Protein AF-A0A9D3Y1Y1-F1 (afdb_monomer_lite)

Radius of gyration: 20.97 Å; chains: 1; bounding box: 59×27×54 Å

Structure (mmCIF, N/CA/C/O backbone):
data_AF-A0A9D3Y1Y1-F1
#
_entry.id   AF-A0A9D3Y1Y1-F1
#
loop_
_atom_site.group_PDB
_atom_site.id
_atom_site.type_symbol
_atom_site.label_atom_id
_atom_site.label_alt_id
_atom_site.label_comp_id
_atom_site.label_asym_id
_atom_site.label_entity_id
_atom_site.label_seq_id
_atom_site.pdbx_PDB_ins_code
_atom_site.Cartn_x
_atom_site.Cartn_y
_atom_site.Cartn_z
_atom_site.occupancy
_atom_site.B_iso_or_equiv
_atom_site.auth_seq_id
_atom_site.auth_comp_id
_atom_site.auth_asym_id
_atom_site.auth_atom_id
_atom_site.pdbx_PDB_model_num
ATOM 1 N N . MET A 1 1 ? -17.378 6.555 0.314 1.00 54.47 1 MET A N 1
ATOM 2 C CA . MET A 1 1 ? -16.618 5.316 0.606 1.00 54.47 1 MET A CA 1
ATOM 3 C C . MET A 1 1 ? -16.629 5.089 2.113 1.00 54.47 1 MET A C 1
ATOM 5 O O . MET A 1 1 ? -16.448 6.057 2.842 1.00 54.47 1 MET A O 1
ATOM 9 N N . LYS A 1 2 ? -16.895 3.867 2.593 1.00 82.25 2 LYS A N 1
ATOM 10 C CA . LYS A 1 2 ? -16.831 3.548 4.031 1.00 82.25 2 LYS A CA 1
ATOM 11 C C . LYS A 1 2 ? -15.361 3.345 4.410 1.00 82.25 2 LYS A C 1
ATOM 13 O O . LYS A 1 2 ? -14.715 2.482 3.831 1.00 82.25 2 LYS A O 1
ATOM 18 N N . THR A 1 3 ? -14.835 4.155 5.325 1.00 92.00 3 THR A N 1
ATOM 19 C CA . THR A 1 3 ? -13.438 4.080 5.791 1.00 92.00 3 THR A CA 1
ATOM 20 C C . THR A 1 3 ? -13.389 3.798 7.290 1.00 92.00 3 THR A C 1
ATOM 22 O O . THR A 1 3 ? -14.363 4.047 8.005 1.00 92.00 3 THR A O 1
ATOM 25 N N . ILE A 1 4 ? -12.238 3.329 7.785 1.00 94.19 4 ILE A N 1
ATOM 26 C CA . ILE A 1 4 ? -12.021 3.127 9.227 1.00 94.19 4 ILE A CA 1
ATOM 27 C C . ILE A 1 4 ? -12.209 4.453 9.985 1.00 94.19 4 ILE A C 1
ATOM 29 O O . ILE A 1 4 ? -12.881 4.484 11.013 1.00 94.19 4 ILE A O 1
ATOM 33 N N . GLN A 1 5 ? -11.698 5.566 9.442 1.00 94.88 5 GLN A N 1
ATOM 34 C CA . GLN A 1 5 ? -11.881 6.893 10.038 1.00 94.88 5 GLN A CA 1
ATOM 35 C C . GLN A 1 5 ? -13.359 7.294 10.105 1.00 94.88 5 GLN A C 1
ATOM 37 O O . GLN A 1 5 ? -13.800 7.816 11.124 1.00 94.88 5 GLN A O 1
ATOM 42 N N . HIS A 1 6 ? -14.135 7.035 9.049 1.00 94.25 6 HIS A N 1
ATOM 43 C CA . HIS A 1 6 ? -15.564 7.344 9.032 1.00 94.25 6 HIS A CA 1
ATOM 44 C C . HIS A 1 6 ? -16.331 6.551 10.102 1.00 94.25 6 HIS A C 1
ATOM 46 O O . HIS A 1 6 ? -17.156 7.127 10.808 1.00 94.25 6 HIS A O 1
ATOM 52 N N . ALA A 1 7 ? -16.010 5.263 10.279 1.00 94.62 7 ALA A N 1
ATOM 53 C CA . ALA A 1 7 ? -16.597 4.438 11.334 1.00 94.62 7 ALA A CA 1
ATOM 54 C C . ALA A 1 7 ? -16.265 4.972 12.740 1.00 94.62 7 ALA A C 1
ATOM 56 O O . ALA A 1 7 ? -17.153 5.059 13.583 1.00 94.62 7 ALA A O 1
ATOM 57 N N . ILE A 1 8 ? -15.026 5.417 12.984 1.00 95.00 8 ILE A N 1
ATOM 58 C CA . ILE A 1 8 ? -14.653 6.056 14.259 1.00 95.00 8 ILE A CA 1
ATOM 59 C C . ILE A 1 8 ? -15.452 7.344 14.477 1.00 95.00 8 ILE A C 1
ATOM 61 O O . ILE A 1 8 ? -16.037 7.533 15.540 1.00 95.00 8 ILE A O 1
ATOM 65 N N . THR A 1 9 ? -15.521 8.211 13.465 1.00 94.94 9 THR A N 1
ATOM 66 C CA . THR A 1 9 ? -16.240 9.487 13.561 1.00 94.94 9 THR A CA 1
ATOM 67 C C . THR A 1 9 ? -17.728 9.285 13.850 1.00 94.94 9 THR A C 1
ATOM 69 O O . THR A 1 9 ? -18.296 10.057 14.618 1.00 94.94 9 THR A O 1
ATOM 72 N N . SER A 1 10 ? -18.352 8.231 13.312 1.00 93.75 10 SER A N 1
ATOM 73 C CA . SER A 1 10 ? -19.765 7.926 13.590 1.00 93.75 10 SER A CA 1
ATOM 74 C C . SER A 1 10 ? -20.063 7.547 15.046 1.00 93.75 10 SER A C 1
ATOM 76 O O . SER A 1 10 ? -21.215 7.609 15.459 1.00 93.75 10 SER A O 1
ATOM 78 N N . LEU A 1 11 ? -19.045 7.196 15.839 1.00 94.75 11 LEU A N 1
ATOM 79 C CA . LEU A 1 11 ? -19.196 6.895 17.266 1.00 94.75 11 LEU A CA 1
ATOM 80 C C . LEU A 1 11 ? -19.090 8.146 18.149 1.00 94.75 11 LEU A C 1
ATOM 82 O O . LEU A 1 11 ? -19.303 8.069 19.359 1.00 94.75 11 LEU A O 1
ATOM 86 N N . LYS A 1 12 ? -18.735 9.305 17.585 1.00 92.81 12 LYS A N 1
ATOM 87 C CA . LYS A 1 12 ? -18.580 10.538 18.358 1.00 92.81 12 LYS A CA 1
ATOM 88 C C . LYS A 1 12 ? -19.937 10.991 18.904 1.00 92.81 12 LYS A C 1
ATOM 90 O O . LYS A 1 12 ? -20.872 11.207 18.143 1.00 92.81 12 LYS A O 1
ATOM 95 N N . GLY A 1 13 ? -20.028 11.159 20.224 1.00 89.00 13 GLY A N 1
ATOM 96 C CA . GLY A 1 13 ? -21.261 11.575 20.905 1.00 89.00 13 GLY A CA 1
ATOM 97 C C . GLY A 1 13 ? -22.302 10.464 21.080 1.00 89.00 13 GLY A C 1
ATOM 98 O O . GLY A 1 13 ? -23.327 10.701 21.711 1.00 89.00 13 GLY A O 1
ATOM 99 N N . ALA A 1 14 ? -22.043 9.256 20.572 1.00 90.06 14 ALA A N 1
ATOM 100 C CA . ALA A 1 14 ? -22.880 8.099 20.851 1.00 90.06 14 ALA A CA 1
ATOM 101 C C . ALA A 1 14 ? -22.579 7.549 22.252 1.00 90.06 14 ALA A C 1
ATOM 103 O O . ALA A 1 14 ? -21.432 7.550 22.703 1.00 90.06 14 ALA A O 1
ATOM 104 N N . GLN A 1 15 ? -23.610 7.045 22.926 1.00 92.00 15 GLN A N 1
ATOM 105 C CA . GLN A 1 15 ? -23.474 6.378 24.214 1.00 92.00 15 GLN A CA 1
ATOM 106 C C . GLN A 1 15 ? -23.429 4.863 23.999 1.00 92.00 15 GLN A C 1
ATOM 108 O O . GLN A 1 15 ? -24.343 4.279 23.422 1.00 92.00 15 GLN A O 1
ATOM 113 N N . TYR A 1 16 ? -22.351 4.225 24.445 1.00 93.31 16 TYR A N 1
ATOM 114 C CA . TYR A 1 16 ? -22.139 2.783 24.333 1.00 93.31 16 TYR A CA 1
ATOM 115 C C . TYR A 1 16 ? -21.212 2.304 25.451 1.00 93.31 16 TYR A C 1
ATOM 117 O O . TYR A 1 16 ? -20.350 3.046 25.921 1.00 93.31 16 TYR A O 1
ATOM 125 N N . SER A 1 17 ? -21.369 1.048 25.870 1.00 94.25 17 SER A N 1
ATOM 126 C CA . SER A 1 17 ? -20.420 0.394 26.779 1.00 94.25 17 SER A CA 1
ATOM 127 C C . SER A 1 17 ? -19.148 -0.020 26.038 1.00 94.25 17 SER A C 1
ATOM 129 O O . SER A 1 17 ? -18.040 0.240 26.498 1.00 94.25 17 SER A O 1
ATOM 131 N N . THR A 1 18 ? -19.297 -0.647 24.869 1.00 96.00 18 THR A N 1
ATOM 132 C CA . THR A 1 18 ? -18.219 -1.008 23.942 1.00 96.00 18 THR A CA 1
ATOM 133 C C . THR A 1 18 ? -18.755 -1.015 22.517 1.00 96.00 18 THR A C 1
ATOM 135 O O . THR A 1 18 ? -19.816 -1.579 22.256 1.00 96.00 18 THR A O 1
ATOM 138 N N . ALA A 1 19 ? -18.012 -0.417 21.589 1.00 95.94 19 ALA A N 1
ATOM 139 C CA . ALA A 1 19 ? -18.323 -0.441 20.164 1.00 95.94 19 ALA A CA 1
ATOM 140 C C . ALA A 1 19 ? -17.340 -1.346 19.406 1.00 95.94 19 ALA A C 1
ATOM 142 O O . ALA A 1 19 ? -16.135 -1.331 19.669 1.00 95.94 19 ALA A O 1
ATOM 143 N N . TYR A 1 20 ? -17.843 -2.108 18.433 1.00 95.44 20 TYR A N 1
ATOM 144 C CA . TYR A 1 20 ? -17.030 -2.951 17.555 1.00 95.44 20 TYR A CA 1
ATOM 145 C C . TYR A 1 20 ? -17.020 -2.375 16.140 1.00 95.44 20 TYR A C 1
ATOM 147 O O . TYR A 1 20 ? -18.067 -2.208 15.521 1.00 95.44 20 TYR A O 1
ATOM 155 N N . ILE A 1 21 ? -15.827 -2.101 15.618 1.00 95.81 21 ILE A N 1
ATOM 156 C CA . ILE A 1 21 ? -15.607 -1.797 14.203 1.00 95.81 21 ILE A CA 1
ATOM 157 C C . ILE A 1 21 ? -15.089 -3.075 13.549 1.00 95.81 21 ILE A C 1
ATOM 159 O O . ILE A 1 21 ? -13.953 -3.493 13.790 1.00 95.81 21 ILE A O 1
ATOM 163 N N . GLU A 1 22 ? -15.939 -3.703 12.742 1.00 96.62 22 GLU A N 1
ATOM 164 C CA . GLU A 1 22 ? -15.624 -4.956 12.061 1.00 96.62 22 GLU A CA 1
ATOM 165 C C . GLU A 1 22 ? -15.148 -4.692 10.631 1.00 96.62 22 GLU A C 1
ATOM 167 O O . GLU A 1 22 ? -15.858 -4.124 9.801 1.00 96.62 22 GLU A O 1
ATOM 172 N N . LEU A 1 23 ? -13.913 -5.097 10.351 1.00 96.56 23 LEU A N 1
ATOM 173 C CA . LEU A 1 23 ? -13.269 -4.949 9.055 1.00 96.56 23 LEU A CA 1
ATOM 174 C C . LEU A 1 23 ? -13.554 -6.188 8.206 1.00 96.56 23 LEU A C 1
ATOM 176 O O . LEU A 1 23 ? -13.206 -7.307 8.587 1.00 96.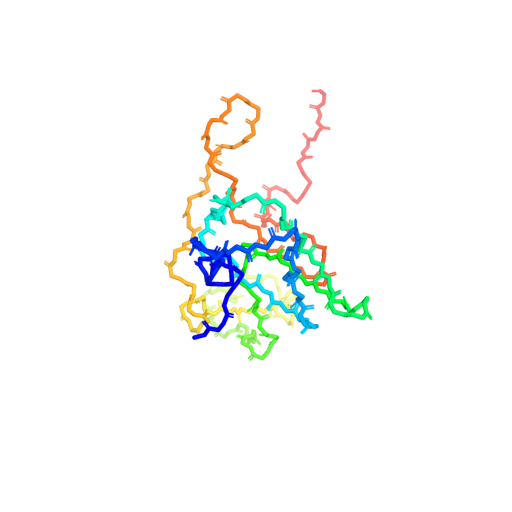56 23 LEU A O 1
ATOM 180 N N . LEU A 1 24 ? -14.184 -5.986 7.053 1.00 96.19 24 LEU A N 1
ATOM 181 C CA . LEU A 1 24 ? -14.407 -7.048 6.073 1.00 96.19 24 LEU A CA 1
ATOM 182 C C . LEU A 1 24 ? -13.106 -7.399 5.343 1.00 96.19 24 LEU A C 1
ATOM 184 O O . LEU A 1 24 ? -12.201 -6.566 5.244 1.00 96.19 24 LEU A O 1
ATOM 188 N N . LYS A 1 25 ? -13.040 -8.621 4.803 1.00 95.69 25 LYS A N 1
ATOM 189 C CA . LYS A 1 25 ? -11.926 -9.125 3.989 1.00 95.69 25 LYS A CA 1
ATOM 190 C C . LYS A 1 25 ? -11.472 -8.096 2.950 1.00 95.69 25 LYS A C 1
ATOM 192 O O . LYS A 1 25 ? -12.295 -7.577 2.200 1.00 95.69 25 LYS A O 1
ATOM 197 N N . GLY A 1 26 ? -10.160 -7.894 2.842 1.00 91.69 26 GLY A N 1
ATOM 198 C CA . GLY A 1 26 ? -9.557 -7.076 1.788 1.00 91.69 26 GLY A CA 1
ATOM 199 C C . GLY A 1 26 ? -8.561 -6.038 2.294 1.00 91.69 26 GLY A C 1
ATOM 200 O O . GLY A 1 26 ? -8.066 -6.126 3.420 1.00 91.69 26 GLY A O 1
ATOM 201 N N . HIS A 1 27 ? -8.256 -5.079 1.421 1.00 89.62 27 HIS A N 1
ATOM 202 C CA . HIS A 1 27 ? -7.358 -3.960 1.694 1.00 89.62 27 HIS A CA 1
ATOM 203 C C . HIS A 1 27 ? -8.156 -2.740 2.156 1.00 89.62 27 HIS A C 1
ATOM 205 O O . HIS A 1 27 ? -9.157 -2.370 1.542 1.00 89.62 27 HIS A O 1
ATOM 211 N N . HIS A 1 28 ? -7.706 -2.136 3.250 1.00 91.81 28 HIS A N 1
ATOM 212 C CA . HIS A 1 28 ? -8.238 -0.905 3.818 1.00 91.81 28 HIS A CA 1
ATOM 213 C C . HIS A 1 28 ? -7.130 0.140 3.793 1.00 91.81 28 HIS A C 1
ATOM 215 O O . HIS A 1 28 ? -6.288 0.193 4.694 1.00 91.81 28 HIS A O 1
ATOM 221 N N . ASP A 1 29 ? -7.133 0.940 2.732 1.00 89.38 29 ASP A N 1
ATOM 222 C CA . ASP A 1 29 ? -6.102 1.940 2.480 1.00 89.38 29 ASP A CA 1
ATOM 223 C C . ASP A 1 29 ? -6.281 3.150 3.413 1.00 89.38 29 ASP A C 1
ATOM 225 O O . ASP A 1 29 ? -7.375 3.706 3.568 1.00 89.38 29 ASP A O 1
ATOM 229 N N . LEU A 1 30 ? -5.186 3.569 4.038 1.00 90.50 30 LEU A N 1
ATOM 230 C CA . LEU A 1 30 ? -5.099 4.740 4.895 1.00 90.50 30 LEU A CA 1
ATOM 231 C C . LEU A 1 30 ? -4.464 5.884 4.107 1.00 90.50 30 LEU A C 1
ATOM 233 O O . LEU A 1 30 ? -3.249 5.953 3.959 1.00 90.50 30 LEU A O 1
ATOM 237 N N . ALA A 1 31 ? -5.292 6.817 3.640 1.00 85.19 31 ALA A N 1
ATOM 238 C CA . ALA A 1 31 ? -4.812 8.030 2.974 1.00 85.19 31 ALA A CA 1
ATOM 239 C C . ALA A 1 31 ? -4.189 9.056 3.947 1.00 85.19 31 ALA A C 1
ATOM 241 O O . ALA A 1 31 ? -3.563 10.018 3.511 1.00 85.19 31 ALA A O 1
ATOM 242 N N . ALA A 1 32 ? -4.398 8.885 5.256 1.00 88.44 32 ALA A N 1
ATOM 243 C CA . ALA A 1 32 ? -3.873 9.746 6.310 1.00 88.44 32 ALA A CA 1
ATOM 244 C C . ALA A 1 32 ? -3.821 8.997 7.651 1.00 88.44 32 ALA A C 1
ATOM 246 O O . ALA A 1 32 ? -4.416 7.925 7.804 1.00 88.44 32 ALA A O 1
ATOM 247 N N . THR A 1 33 ? -3.160 9.596 8.644 1.00 90.38 33 THR A N 1
ATOM 248 C CA . THR A 1 33 ? -3.114 9.094 10.023 1.00 90.38 33 THR A CA 1
ATOM 249 C C . THR A 1 33 ? -4.516 8.917 10.603 1.00 90.38 33 THR A C 1
ATOM 251 O O . THR A 1 33 ? -5.298 9.867 10.666 1.00 90.38 33 THR A O 1
ATOM 254 N N . LEU A 1 34 ? -4.807 7.710 11.093 1.00 92.62 34 LEU A N 1
ATOM 255 C CA . LEU A 1 34 ? -6.063 7.393 11.764 1.00 92.62 34 LEU A CA 1
ATOM 256 C C . LEU A 1 34 ? -6.152 8.108 13.120 1.00 92.62 34 LEU A C 1
ATOM 258 O O . LEU A 1 34 ? -5.329 7.882 14.004 1.00 92.62 34 LEU A O 1
ATOM 262 N N . GLN A 1 35 ? -7.181 8.929 13.305 1.00 93.94 35 GLN A N 1
ATOM 263 C CA . GLN A 1 35 ? -7.455 9.625 14.560 1.00 93.94 35 GLN A CA 1
ATOM 264 C C . GLN A 1 35 ? -8.412 8.792 15.413 1.00 93.94 35 GLN A C 1
ATOM 266 O O . GLN A 1 35 ? -9.591 8.652 15.081 1.00 93.94 35 GLN A O 1
ATOM 271 N N . ILE A 1 36 ? -7.906 8.241 16.518 1.00 92.12 36 ILE A N 1
ATOM 272 C CA . ILE A 1 36 ? -8.697 7.483 17.495 1.00 92.12 36 ILE A CA 1
ATOM 273 C C . ILE A 1 36 ? -8.996 8.408 18.675 1.00 92.12 36 ILE A C 1
ATOM 275 O O . ILE A 1 36 ? -8.221 8.504 19.619 1.00 92.12 36 ILE A O 1
ATOM 279 N N . ASN A 1 37 ? -10.126 9.102 18.603 1.00 92.50 37 ASN A N 1
ATOM 280 C CA . ASN A 1 37 ? -10.575 10.094 19.586 1.00 92.50 37 ASN A CA 1
ATOM 281 C C . ASN A 1 37 ? -11.893 9.685 20.269 1.00 92.50 37 ASN A C 1
ATOM 283 O O . ASN A 1 37 ? -12.713 10.527 20.630 1.00 92.50 37 ASN A O 1
ATOM 287 N N . VAL A 1 38 ? -12.089 8.377 20.422 1.00 92.81 38 VAL A N 1
ATOM 288 C CA . VAL A 1 38 ? -13.222 7.747 21.105 1.00 92.81 38 VAL A CA 1
ATOM 289 C C . VAL A 1 38 ? -12.694 6.672 22.057 1.00 92.81 38 VAL A C 1
ATOM 291 O O . VAL A 1 38 ? -11.662 6.054 21.779 1.00 92.81 38 VAL A O 1
ATOM 294 N N . SER A 1 39 ? -13.378 6.452 23.177 1.00 92.88 39 SER A N 1
ATOM 295 C CA . SER A 1 39 ? -13.046 5.413 24.162 1.00 92.88 39 SER A CA 1
ATOM 296 C C . SER A 1 39 ? -13.805 4.110 23.877 1.00 92.88 39 SER A C 1
ATOM 298 O O . SER A 1 39 ? -14.719 4.088 23.063 1.00 92.88 39 SER A O 1
ATOM 300 N N . ASN A 1 40 ? -13.409 3.002 24.517 1.00 95.25 40 ASN A N 1
ATOM 301 C CA . ASN A 1 40 ? -14.120 1.712 24.486 1.00 95.25 40 ASN A CA 1
ATOM 302 C C . ASN A 1 40 ? -14.487 1.191 23.080 1.00 95.25 40 ASN A C 1
ATOM 304 O O . ASN A 1 40 ? -15.579 0.663 22.862 1.00 95.25 40 ASN A O 1
ATOM 308 N N . VAL A 1 41 ? -13.569 1.322 22.116 1.00 95.56 41 VAL A N 1
ATOM 309 C CA . VAL A 1 41 ? -13.759 0.812 20.751 1.00 95.56 41 VAL A CA 1
ATOM 310 C C . VAL A 1 41 ? -12.775 -0.311 20.433 1.00 95.56 41 VAL A C 1
ATOM 312 O O . VAL A 1 41 ? -11.558 -0.153 20.557 1.00 95.56 41 VAL A O 1
ATOM 315 N N . VAL A 1 42 ? -13.297 -1.438 19.958 1.00 95.38 42 VAL A N 1
ATOM 316 C CA . VAL A 1 42 ? -12.514 -2.578 19.474 1.00 95.38 42 VAL A CA 1
ATOM 317 C C . VAL A 1 42 ? -12.562 -2.586 17.952 1.00 95.38 42 VAL A C 1
ATOM 319 O O . VAL A 1 42 ? -13.639 -2.609 17.361 1.00 95.38 42 VAL A O 1
ATOM 322 N N . LYS A 1 43 ? -11.397 -2.590 17.300 1.00 94.88 43 LYS A N 1
ATOM 323 C CA . LYS A 1 43 ? -11.292 -2.801 15.850 1.00 94.88 43 LYS A CA 1
ATOM 324 C C . LYS A 1 43 ? -10.827 -4.231 15.612 1.00 94.88 43 LYS A C 1
ATOM 326 O O . LYS A 1 43 ? -9.812 -4.632 16.176 1.00 94.88 43 LYS A O 1
ATOM 331 N N . ARG A 1 44 ? -11.558 -5.003 14.810 1.00 95.94 44 ARG A N 1
ATOM 332 C CA . ARG A 1 44 ? -11.229 -6.411 14.530 1.00 95.94 44 ARG A CA 1
ATOM 333 C C . ARG A 1 44 ? -11.641 -6.811 13.122 1.00 95.94 44 ARG A C 1
ATOM 335 O O . ARG A 1 44 ? -12.487 -6.155 12.525 1.00 95.94 44 ARG A O 1
ATOM 342 N N . SER A 1 45 ? -11.094 -7.906 12.607 1.00 97.12 45 SER A N 1
ATOM 343 C CA . SER A 1 45 ? -11.645 -8.516 11.397 1.00 97.12 45 SER A CA 1
ATOM 344 C C . SER A 1 45 ? -13.003 -9.159 11.679 1.00 97.12 45 SER A C 1
ATOM 346 O O . SER A 1 45 ? -13.223 -9.762 12.734 1.00 97.12 45 SER A O 1
ATOM 348 N N . TYR A 1 46 ? -13.919 -9.045 10.722 1.00 96.81 46 TYR A N 1
ATOM 349 C CA . TYR A 1 46 ? -15.176 -9.778 10.744 1.00 96.81 46 TYR A CA 1
ATOM 350 C C . TYR A 1 46 ? -14.885 -11.269 10.565 1.00 96.81 46 TYR A C 1
ATOM 352 O O . TYR A 1 46 ? -14.203 -11.648 9.617 1.00 96.81 46 TYR A O 1
ATOM 360 N N . GLN A 1 47 ? -15.362 -12.118 11.479 1.00 96.56 47 GLN A N 1
ATOM 361 C CA . GLN A 1 47 ? -15.248 -13.583 11.378 1.00 96.56 47 GLN A CA 1
ATOM 362 C C . GLN A 1 47 ? -13.831 -14.101 11.042 1.00 96.56 47 GLN A C 1
ATOM 364 O O . GLN A 1 47 ? -13.671 -15.044 10.271 1.00 96.56 47 GLN A O 1
ATOM 369 N N . ARG A 1 48 ? -12.783 -13.482 11.610 1.00 95.25 48 ARG A N 1
ATOM 370 C CA . ARG A 1 48 ? -11.368 -13.849 11.367 1.00 95.25 48 ARG A CA 1
ATOM 371 C C . ARG A 1 48 ? -10.946 -13.765 9.892 1.00 95.25 48 ARG A C 1
ATOM 373 O O . ARG A 1 48 ? -9.979 -14.407 9.490 1.00 95.25 48 ARG A O 1
ATOM 380 N N . GLN A 1 49 ? -11.648 -12.973 9.085 1.00 96.94 49 GLN A N 1
ATOM 381 C CA . GLN A 1 49 ? -11.279 -12.737 7.695 1.00 96.94 49 GLN A CA 1
ATOM 382 C C . GLN A 1 49 ? -9.896 -12.080 7.583 1.00 96.94 49 GLN A C 1
ATOM 384 O O . GLN A 1 49 ? -9.469 -11.328 8.462 1.00 96.94 49 GLN A O 1
ATOM 389 N N . ALA A 1 50 ? -9.211 -12.349 6.469 1.00 95.19 50 ALA A N 1
ATOM 390 C CA . ALA A 1 50 ? -7.935 -11.724 6.145 1.00 95.19 50 ALA A CA 1
ATOM 391 C C . ALA A 1 50 ? -8.140 -10.243 5.791 1.00 95.19 50 ALA A C 1
ATOM 393 O O . ALA A 1 50 ? -8.777 -9.914 4.786 1.00 95.19 50 ALA A O 1
ATOM 394 N N . VAL A 1 51 ? -7.600 -9.363 6.630 1.00 95.06 51 VAL A N 1
ATOM 395 C CA . VAL A 1 51 ? -7.714 -7.907 6.520 1.00 95.06 51 VAL A CA 1
ATOM 396 C C . VAL A 1 51 ? -6.316 -7.311 6.477 1.00 95.06 51 VAL A C 1
ATOM 398 O O . VAL A 1 51 ? -5.503 -7.599 7.351 1.00 95.06 51 VAL A O 1
ATOM 401 N N . ASN A 1 52 ? -6.062 -6.451 5.493 1.00 91.56 52 ASN A N 1
ATOM 402 C CA . ASN A 1 52 ? -4.836 -5.671 5.385 1.00 91.56 52 ASN A CA 1
ATOM 403 C C . ASN A 1 52 ? -5.177 -4.196 5.590 1.00 91.56 52 ASN A C 1
ATOM 405 O O . ASN A 1 52 ? -5.919 -3.626 4.795 1.00 91.56 52 ASN A O 1
ATOM 409 N N . VAL A 1 53 ? -4.637 -3.577 6.635 1.00 93.19 53 VAL A N 1
ATOM 410 C CA . VAL A 1 53 ? -4.701 -2.122 6.825 1.00 93.19 53 VAL A CA 1
ATOM 411 C C . VAL A 1 53 ? -3.347 -1.563 6.418 1.00 93.19 53 VAL A C 1
ATOM 413 O O . VAL A 1 53 ? -2.332 -1.985 6.966 1.00 93.19 53 VAL A O 1
ATOM 416 N N . THR A 1 54 ? -3.311 -0.667 5.436 1.00 90.00 54 THR A N 1
ATOM 417 C CA . THR A 1 54 ? -2.049 -0.229 4.825 1.00 90.00 54 THR A CA 1
ATOM 418 C C . THR A 1 54 ? -2.070 1.255 4.492 1.00 90.00 54 THR A C 1
ATOM 420 O O . THR A 1 54 ? -3.102 1.777 4.093 1.00 90.00 54 THR A O 1
ATOM 423 N N . GLY A 1 55 ? -0.934 1.936 4.653 1.00 87.44 55 GLY A N 1
ATOM 424 C CA . GLY A 1 55 ? -0.717 3.280 4.099 1.00 87.44 55 GLY A CA 1
ATOM 425 C C . GLY A 1 55 ? -0.216 3.267 2.650 1.00 87.44 55 GLY A C 1
ATOM 426 O O . GLY A 1 55 ? -0.095 4.318 2.030 1.00 87.44 55 GLY A O 1
ATOM 427 N N . GLY A 1 56 ? 0.103 2.086 2.112 1.00 88.38 56 GLY A N 1
ATOM 428 C CA . GLY A 1 56 ? 0.513 1.912 0.722 1.00 88.38 56 GLY A CA 1
ATOM 429 C C . GLY A 1 56 ? -0.676 1.823 -0.233 1.00 88.38 56 GLY A C 1
ATOM 430 O O . GLY A 1 56 ? -1.827 1.712 0.185 1.00 88.38 56 GLY A O 1
ATOM 431 N N . LYS A 1 57 ? -0.381 1.819 -1.535 1.00 88.62 57 LYS A N 1
ATOM 432 C CA . LYS A 1 57 ? -1.384 1.670 -2.591 1.00 88.62 57 LYS A CA 1
ATOM 433 C C . LYS A 1 57 ? -1.169 0.365 -3.361 1.00 88.62 57 LYS A C 1
ATOM 435 O O . LYS A 1 57 ? -0.106 0.205 -3.963 1.00 88.62 57 LYS A O 1
ATOM 440 N N . PRO A 1 58 ? -2.138 -0.569 -3.366 1.00 89.19 58 PRO A N 1
ATOM 441 C CA . PRO A 1 58 ? -2.013 -1.782 -4.158 1.00 89.19 58 PRO A CA 1
ATOM 442 C C . PRO A 1 58 ? -2.039 -1.441 -5.652 1.00 89.19 58 PRO A C 1
ATOM 444 O O . PRO A 1 58 ? -2.933 -0.745 -6.133 1.00 89.19 58 PRO A O 1
ATOM 447 N N . ILE A 1 59 ? -1.060 -1.959 -6.393 1.00 91.62 59 ILE A N 1
ATOM 448 C CA . ILE A 1 59 ? -0.993 -1.840 -7.850 1.00 91.62 59 ILE A CA 1
ATOM 449 C C . ILE A 1 59 ? -1.309 -3.210 -8.440 1.00 91.62 59 ILE A C 1
ATOM 451 O O . ILE A 1 59 ? -0.560 -4.167 -8.251 1.00 91.62 59 ILE A O 1
ATOM 455 N N . GLU A 1 60 ? -2.425 -3.319 -9.156 1.00 91.75 60 GLU A N 1
ATOM 456 C CA . GLU A 1 60 ? -2.787 -4.574 -9.812 1.00 91.75 60 GLU A CA 1
ATOM 457 C C . GLU A 1 60 ? -1.797 -4.929 -10.930 1.00 91.75 60 GLU A C 1
ATOM 459 O O . GLU A 1 60 ? -1.384 -4.072 -11.715 1.00 91.75 60 GLU A O 1
ATOM 464 N N . SER A 1 61 ? -1.484 -6.220 -11.072 1.00 92.19 61 SER A N 1
ATOM 465 C CA . SER A 1 61 ? -0.526 -6.710 -12.072 1.00 92.19 61 SER A CA 1
ATOM 466 C C . SER A 1 61 ? -0.875 -6.310 -13.511 1.00 92.19 61 SER A C 1
ATOM 468 O O . SER A 1 61 ? 0.026 -6.167 -14.329 1.00 92.19 61 SER A O 1
ATOM 470 N N . ARG A 1 62 ? -2.158 -6.061 -13.822 1.00 94.81 62 ARG A N 1
ATOM 471 C CA . ARG A 1 62 ? -2.609 -5.613 -15.153 1.00 94.81 62 ARG A CA 1
ATOM 472 C C . ARG A 1 62 ? -2.044 -4.256 -15.589 1.00 94.81 62 ARG A C 1
ATOM 474 O O . ARG A 1 62 ? -2.042 -3.962 -16.779 1.00 94.81 62 ARG A O 1
ATOM 481 N N . TYR A 1 63 ? -1.593 -3.426 -14.646 1.00 95.94 63 TYR A N 1
ATOM 482 C CA . TYR A 1 63 ? -0.988 -2.127 -14.952 1.00 95.94 63 TYR A CA 1
ATOM 483 C C . TYR A 1 63 ? 0.496 -2.235 -15.317 1.00 95.94 63 TYR A C 1
ATOM 485 O O . TYR A 1 63 ? 1.060 -1.291 -15.868 1.00 95.94 63 TYR A O 1
ATOM 493 N N . PHE A 1 64 ? 1.127 -3.381 -15.051 1.00 95.06 64 PHE A N 1
ATOM 494 C CA . PHE A 1 64 ? 2.517 -3.629 -15.406 1.00 95.06 64 PHE A CA 1
ATOM 495 C C . PHE A 1 64 ? 2.619 -4.126 -16.848 1.00 95.06 64 PHE A C 1
ATOM 497 O O . PHE A 1 64 ? 2.063 -5.161 -17.213 1.00 95.06 64 PHE A O 1
ATOM 504 N N . LYS A 1 65 ? 3.374 -3.399 -17.669 1.00 95.25 65 LYS A N 1
ATOM 505 C CA . LYS A 1 65 ? 3.571 -3.681 -19.093 1.00 95.25 65 LYS A CA 1
ATOM 506 C C . LYS A 1 65 ? 5.023 -4.036 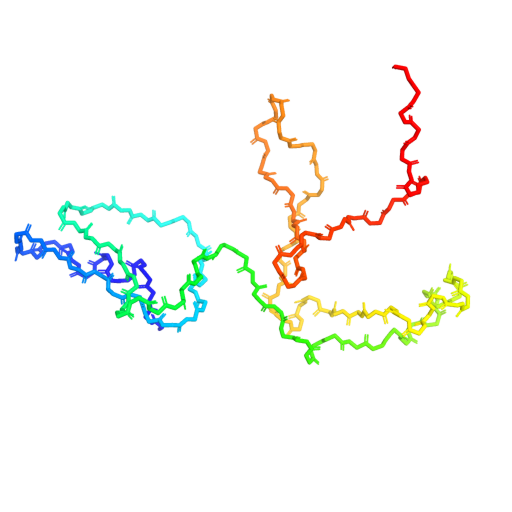-19.379 1.00 95.25 65 LYS A C 1
ATOM 508 O O . LYS A 1 65 ? 5.918 -3.765 -18.579 1.00 95.25 65 LYS A O 1
ATOM 513 N N . HIS A 1 66 ? 5.263 -4.657 -20.528 1.00 94.38 66 HIS A N 1
ATOM 514 C CA . HIS A 1 66 ? 6.619 -4.765 -21.054 1.00 94.38 66 HIS A CA 1
ATOM 515 C C . HIS A 1 66 ? 7.175 -3.374 -21.355 1.00 94.38 66 HIS A C 1
ATOM 517 O O . HIS A 1 66 ? 6.435 -2.482 -21.768 1.00 94.38 66 HIS A O 1
ATOM 523 N N . ILE A 1 67 ? 8.478 -3.203 -21.152 1.00 90.69 67 ILE A N 1
ATOM 524 C CA . ILE A 1 67 ? 9.158 -1.979 -21.554 1.00 90.69 67 ILE A CA 1
ATOM 525 C C . ILE A 1 67 ? 9.259 -1.916 -23.082 1.00 90.69 67 ILE A C 1
ATOM 527 O O . ILE A 1 67 ? 9.699 -2.871 -23.721 1.00 90.69 67 ILE A O 1
ATOM 531 N N . THR A 1 68 ? 8.829 -0.796 -23.656 1.00 91.06 68 THR A N 1
ATOM 532 C CA . THR A 1 68 ? 8.850 -0.541 -25.107 1.00 91.06 68 THR A CA 1
ATOM 533 C C . THR A 1 68 ? 9.710 0.661 -25.482 1.00 91.06 68 THR A C 1
ATOM 535 O O . THR A 1 68 ? 9.966 0.876 -26.659 1.00 91.06 68 THR A O 1
ATOM 538 N N . ASP A 1 69 ? 10.150 1.442 -24.495 1.00 92.75 69 ASP A N 1
ATOM 539 C CA . ASP A 1 69 ? 11.018 2.597 -24.701 1.00 92.75 69 ASP A CA 1
ATOM 540 C C . ASP A 1 69 ? 12.385 2.148 -25.242 1.00 92.75 69 ASP A C 1
ATOM 542 O O . ASP A 1 69 ? 13.111 1.389 -24.589 1.00 92.75 69 ASP A O 1
ATOM 546 N N . HIS A 1 70 ? 12.714 2.595 -26.456 1.00 92.38 70 HIS A N 1
ATOM 547 C CA . HIS A 1 70 ? 13.930 2.194 -27.158 1.00 92.38 70 HIS A CA 1
ATOM 548 C C . HIS A 1 70 ? 15.207 2.702 -26.480 1.00 92.38 70 HIS A C 1
ATOM 550 O O . HIS A 1 70 ? 16.191 1.957 -26.428 1.00 92.38 70 HIS A O 1
ATOM 556 N N . ASP A 1 71 ? 15.188 3.908 -25.913 1.00 94.00 71 ASP A N 1
ATOM 557 C CA . ASP A 1 71 ? 16.350 4.512 -25.259 1.00 94.00 71 ASP A CA 1
ATOM 558 C C . ASP A 1 71 ? 16.672 3.798 -23.945 1.00 94.00 71 ASP A C 1
ATOM 560 O O . ASP A 1 71 ? 17.840 3.584 -23.605 1.00 94.00 71 ASP A O 1
ATOM 564 N N . VAL A 1 72 ? 15.645 3.363 -23.210 1.00 91.19 72 VAL A N 1
ATOM 565 C CA . VAL A 1 72 ? 15.840 2.539 -22.011 1.00 91.19 72 VAL A CA 1
ATOM 566 C C . VAL A 1 72 ? 16.280 1.125 -22.388 1.00 91.19 72 VAL A C 1
ATOM 568 O O . VAL A 1 72 ? 17.221 0.597 -21.796 1.00 91.19 72 VAL A O 1
ATOM 571 N N . LEU A 1 73 ? 15.657 0.506 -23.395 1.00 92.50 73 LEU A N 1
ATOM 572 C CA . LEU A 1 73 ? 16.036 -0.828 -23.875 1.00 92.50 73 LEU A CA 1
ATOM 573 C C . LEU A 1 73 ? 17.502 -0.895 -24.324 1.00 92.50 73 LEU A C 1
ATOM 575 O O . LEU A 1 73 ? 18.169 -1.899 -24.060 1.00 92.50 73 LEU A O 1
ATOM 579 N N . ALA A 1 74 ? 18.015 0.160 -24.963 1.00 93.50 74 ALA A N 1
ATOM 580 C CA . ALA A 1 74 ? 19.406 0.251 -25.401 1.00 93.50 74 ALA A CA 1
ATOM 581 C C . ALA A 1 74 ? 20.406 0.202 -24.231 1.00 93.50 74 ALA A C 1
ATOM 583 O O . ALA A 1 74 ? 21.492 -0.353 -24.385 1.00 93.50 74 ALA A O 1
ATOM 584 N N . LYS A 1 75 ? 20.020 0.706 -23.051 1.00 91.19 75 LYS A N 1
ATOM 585 C CA . LYS A 1 75 ? 20.842 0.697 -21.826 1.00 91.19 75 LYS A CA 1
ATOM 586 C C . LYS A 1 75 ? 20.809 -0.638 -21.080 1.00 91.19 75 LYS A C 1
ATOM 588 O O . LYS A 1 75 ? 21.617 -0.860 -20.182 1.00 91.19 75 LYS A O 1
ATOM 593 N N . LEU A 1 76 ? 19.871 -1.522 -21.418 1.00 89.81 76 LEU A N 1
ATOM 594 C CA . LEU A 1 76 ? 19.651 -2.774 -20.704 1.00 89.81 76 LEU A CA 1
ATOM 595 C C . LEU A 1 76 ? 20.362 -3.952 -21.386 1.00 89.81 76 LEU A C 1
ATOM 597 O O . LEU A 1 76 ? 20.234 -4.116 -22.611 1.00 89.81 76 LEU A O 1
ATOM 601 N N . PRO A 1 77 ? 21.013 -4.839 -20.605 1.00 90.56 77 PRO A N 1
ATOM 602 C CA . PRO A 1 77 ? 21.507 -6.120 -21.096 1.00 90.56 77 PRO A CA 1
ATOM 603 C C . PRO A 1 77 ? 20.406 -6.895 -21.822 1.00 90.56 77 PRO A C 1
ATOM 605 O O . PRO A 1 77 ? 19.263 -6.962 -21.360 1.00 90.56 77 P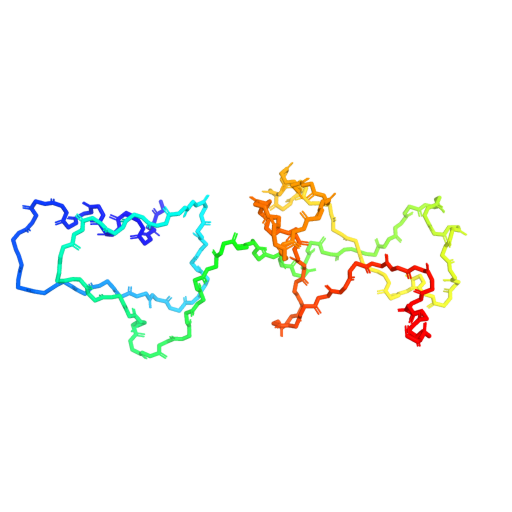RO A O 1
ATOM 608 N N . SER A 1 78 ? 20.738 -7.492 -22.967 1.00 89.94 78 SER A N 1
ATOM 609 C CA . SER A 1 78 ? 19.761 -8.163 -23.837 1.00 89.94 78 SER A CA 1
ATOM 610 C C . SER A 1 78 ? 18.972 -9.261 -23.114 1.00 89.94 78 SER A C 1
ATOM 612 O O . SER A 1 78 ? 17.763 -9.385 -23.315 1.00 89.94 78 SER A O 1
ATOM 614 N N . ASN A 1 79 ? 19.623 -10.002 -22.214 1.00 90.94 79 ASN A N 1
ATOM 615 C CA . ASN A 1 79 ? 19.004 -11.047 -21.398 1.00 90.94 79 ASN A CA 1
ATOM 616 C C . ASN A 1 79 ? 17.987 -10.508 -20.372 1.00 90.94 79 ASN A C 1
ATOM 618 O O . ASN A 1 79 ? 17.031 -11.214 -20.053 1.00 90.94 79 ASN A O 1
ATOM 622 N N . ALA A 1 80 ? 18.143 -9.271 -19.890 1.00 90.38 80 ALA A N 1
ATOM 623 C CA . ALA A 1 80 ? 17.270 -8.667 -18.883 1.00 90.38 80 ALA A CA 1
ATOM 624 C C . ALA A 1 80 ? 15.956 -8.125 -19.472 1.00 90.38 80 ALA A C 1
ATOM 626 O O . ALA A 1 80 ? 14.921 -8.148 -18.803 1.00 90.38 80 ALA A O 1
ATOM 627 N N . ARG A 1 81 ? 15.960 -7.686 -20.740 1.00 90.88 81 ARG A N 1
ATOM 628 C CA . ARG A 1 81 ? 14.836 -6.976 -21.391 1.00 90.88 81 ARG A CA 1
ATOM 629 C C . ARG A 1 81 ? 13.488 -7.700 -21.266 1.00 90.88 81 ARG A C 1
ATOM 631 O O . ARG A 1 81 ? 12.467 -7.063 -21.031 1.00 90.88 81 ARG A O 1
ATOM 638 N N . LYS A 1 82 ? 13.474 -9.037 -21.358 1.00 91.06 82 LYS A N 1
ATOM 639 C CA . LYS A 1 82 ? 12.242 -9.850 -21.266 1.00 91.06 82 LYS A CA 1
ATOM 640 C C . LYS A 1 82 ? 11.647 -9.939 -19.852 1.00 91.06 82 LYS A C 1
ATOM 642 O O . LYS A 1 82 ? 10.452 -10.208 -19.698 1.00 91.06 82 LYS A O 1
ATOM 647 N N . HIS A 1 83 ? 12.465 -9.710 -18.828 1.00 91.19 83 HIS A N 1
ATOM 648 C CA . HIS A 1 83 ? 12.084 -9.823 -17.418 1.00 91.19 83 HIS A CA 1
ATOM 649 C C . HIS A 1 83 ? 11.616 -8.499 -16.816 1.00 91.19 83 HIS A C 1
ATOM 651 O O . HIS A 1 83 ? 10.987 -8.495 -15.763 1.00 91.19 83 HIS A O 1
ATOM 657 N N . ILE A 1 84 ? 11.875 -7.384 -17.495 1.00 91.44 84 ILE A N 1
ATOM 658 C CA . ILE A 1 84 ? 11.532 -6.059 -16.994 1.00 91.44 84 ILE A CA 1
ATOM 659 C C . ILE A 1 84 ? 10.052 -5.778 -17.240 1.00 91.44 84 ILE A C 1
ATOM 661 O O . ILE A 1 84 ? 9.483 -6.105 -18.290 1.00 91.44 84 ILE A O 1
ATOM 665 N N . ARG A 1 85 ? 9.417 -5.191 -16.230 1.00 92.62 85 ARG A N 1
ATOM 666 C CA . ARG A 1 85 ? 8.054 -4.678 -16.283 1.00 92.62 85 ARG A CA 1
ATOM 667 C C . ARG A 1 85 ? 8.052 -3.239 -15.801 1.00 92.62 85 ARG A C 1
ATOM 669 O O . ARG A 1 85 ? 8.791 -2.897 -14.885 1.00 92.62 85 ARG A O 1
ATOM 676 N N . VAL A 1 86 ? 7.215 -2.421 -16.421 1.00 93.88 86 VAL A N 1
ATOM 677 C CA . VAL A 1 86 ? 7.066 -1.001 -16.110 1.00 93.88 86 VAL A CA 1
ATOM 678 C C . VAL A 1 86 ? 5.609 -0.695 -15.806 1.00 93.88 86 VAL A C 1
ATOM 680 O O . VAL A 1 86 ? 4.706 -1.241 -16.439 1.00 93.88 86 VAL A O 1
ATOM 683 N N . VAL A 1 87 ? 5.382 0.182 -14.838 1.00 94.62 87 VAL A N 1
ATOM 684 C CA . VAL A 1 87 ? 4.080 0.787 -14.568 1.00 94.62 87 VAL A CA 1
ATOM 685 C C . VAL A 1 87 ? 4.259 2.298 -14.566 1.00 94.62 87 VAL A C 1
ATOM 687 O O . VAL A 1 87 ? 5.211 2.815 -13.983 1.00 94.62 87 VAL A O 1
ATOM 690 N N . HIS A 1 88 ? 3.355 3.008 -15.232 1.00 93.38 88 HIS A N 1
ATOM 691 C CA . HIS A 1 88 ? 3.290 4.458 -15.146 1.00 93.38 88 HIS A CA 1
ATOM 692 C C . HIS A 1 88 ? 2.460 4.820 -13.909 1.00 93.38 88 HIS A C 1
ATOM 694 O O . HIS A 1 88 ? 1.253 4.596 -13.868 1.00 93.38 88 HIS A O 1
ATOM 700 N N . LEU A 1 89 ? 3.120 5.308 -12.858 1.00 93.44 89 LEU A N 1
ATOM 701 C CA . LEU A 1 89 ? 2.497 5.538 -11.550 1.00 93.44 89 LEU A CA 1
ATOM 702 C C . LEU A 1 89 ? 1.280 6.495 -11.575 1.00 93.44 89 LEU A C 1
ATOM 704 O O . LEU A 1 89 ? 0.295 6.201 -10.885 1.00 93.44 89 LEU A O 1
ATOM 708 N N . PRO A 1 90 ? 1.254 7.566 -12.396 1.00 94.88 90 PRO A N 1
ATOM 709 C CA . PRO A 1 90 ? 0.063 8.400 -12.543 1.00 94.88 90 PRO A CA 1
ATOM 710 C C . PRO A 1 90 ? -1.167 7.641 -13.049 1.00 94.88 90 PRO A C 1
ATOM 712 O O . PRO A 1 90 ? -2.272 7.927 -12.591 1.00 94.88 90 PRO A O 1
ATOM 715 N N . ASP A 1 91 ? -0.995 6.629 -13.909 1.00 94.38 91 ASP A N 1
ATOM 716 C CA . ASP A 1 91 ? -2.109 5.823 -14.444 1.00 94.38 91 ASP A CA 1
ATOM 717 C C . ASP A 1 91 ? -2.806 5.011 -13.345 1.00 94.38 91 ASP A C 1
ATOM 719 O O . ASP A 1 91 ? -3.971 4.638 -13.472 1.00 94.38 91 ASP A O 1
ATOM 723 N N . VAL A 1 92 ? -2.100 4.753 -12.242 1.00 93.38 92 VAL A N 1
ATOM 724 C CA . VAL A 1 92 ? -2.646 4.096 -11.050 1.00 93.38 92 VAL A CA 1
ATOM 725 C C . VAL A 1 92 ? -2.926 5.094 -9.930 1.00 93.38 92 VAL A C 1
ATOM 727 O O . VAL A 1 92 ? -3.151 4.704 -8.789 1.00 93.38 92 VAL A O 1
ATOM 730 N N . GLY A 1 93 ? -2.952 6.393 -10.236 1.00 91.69 93 GLY A N 1
ATOM 731 C CA . GLY A 1 93 ? -3.266 7.477 -9.309 1.00 91.69 93 GLY A CA 1
ATOM 732 C C . GLY A 1 93 ? -2.233 7.650 -8.196 1.00 91.69 93 GLY A C 1
ATOM 733 O O . GLY A 1 93 ? -2.618 7.947 -7.066 1.00 91.69 93 GLY A O 1
ATOM 734 N N . ILE A 1 94 ? -0.959 7.370 -8.471 1.00 91.25 94 ILE A N 1
ATOM 735 C CA . ILE A 1 94 ? 0.174 7.705 -7.603 1.00 91.25 94 ILE A CA 1
ATOM 736 C C . ILE A 1 94 ? 0.905 8.859 -8.281 1.00 91.25 94 ILE A C 1
ATOM 738 O O . ILE A 1 94 ? 1.529 8.678 -9.320 1.00 91.25 94 ILE A O 1
ATOM 742 N N . THR A 1 95 ? 0.793 10.050 -7.706 1.00 92.00 95 THR A N 1
ATOM 743 C CA . THR A 1 95 ? 1.386 11.283 -8.252 1.00 92.00 95 THR A CA 1
ATOM 744 C C . THR A 1 95 ? 2.366 11.945 -7.290 1.00 92.00 95 THR A C 1
ATOM 746 O O . THR A 1 95 ? 3.138 12.806 -7.697 1.00 92.00 95 THR A O 1
ATOM 749 N N . ASN A 1 96 ? 2.353 11.534 -6.021 1.00 87.62 96 ASN A N 1
ATOM 750 C CA . ASN A 1 96 ? 3.339 11.920 -5.026 1.00 87.62 96 ASN A CA 1
ATOM 751 C C . ASN A 1 96 ? 4.283 10.737 -4.791 1.00 87.62 96 ASN A C 1
ATOM 753 O O . ASN A 1 96 ? 3.863 9.708 -4.263 1.00 87.62 96 ASN A O 1
ATOM 757 N N . TYR A 1 97 ? 5.541 10.895 -5.193 1.00 85.19 97 TYR A N 1
ATOM 758 C CA . TYR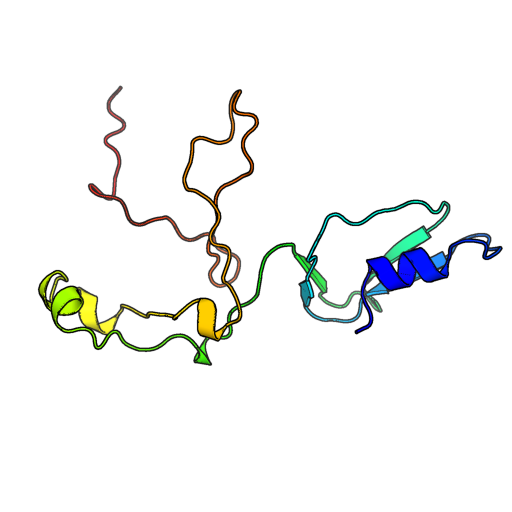 A 1 97 ? 6.575 9.863 -5.075 1.00 85.19 97 TYR A CA 1
ATOM 759 C C . TYR A 1 97 ? 7.431 10.015 -3.814 1.00 85.19 97 TYR A C 1
ATOM 761 O O . TYR A 1 97 ? 8.297 9.182 -3.555 1.00 85.19 97 TYR A O 1
ATOM 769 N N . GLY A 1 98 ? 7.195 11.073 -3.032 1.00 84.38 98 GLY A N 1
ATOM 770 C CA . GLY A 1 98 ? 8.089 11.476 -1.956 1.00 84.38 98 GLY A CA 1
ATOM 771 C C . GLY A 1 98 ? 9.471 11.883 -2.472 1.00 84.38 98 GLY A C 1
ATOM 772 O O . GLY A 1 98 ? 9.649 12.219 -3.644 1.00 84.38 98 GLY A O 1
ATOM 773 N N . THR A 1 99 ? 10.448 11.835 -1.572 1.00 83.88 99 THR A N 1
ATOM 774 C CA . THR A 1 99 ? 11.850 12.164 -1.845 1.00 83.88 99 THR A CA 1
ATOM 775 C C . THR A 1 99 ? 12.724 11.041 -1.307 1.00 83.88 99 THR A C 1
ATOM 777 O O . THR A 1 99 ? 12.519 10.584 -0.181 1.00 83.88 99 THR A O 1
ATOM 780 N N . ILE A 1 100 ? 13.709 10.600 -2.091 1.00 82.06 100 ILE A N 1
ATOM 781 C CA . ILE A 1 100 ? 14.752 9.697 -1.596 1.00 82.06 100 ILE A CA 1
ATOM 782 C C . ILE A 1 100 ? 15.735 10.541 -0.789 1.00 82.06 100 ILE A C 1
ATOM 784 O O . ILE A 1 100 ? 16.428 11.395 -1.337 1.00 82.06 100 ILE A O 1
ATOM 788 N N . GLN A 1 101 ? 15.758 10.321 0.519 1.00 83.88 101 GLN A N 1
ATOM 789 C CA . GLN A 1 101 ? 16.599 11.045 1.468 1.00 83.88 101 GLN A CA 1
ATOM 790 C C . GLN A 1 101 ? 16.961 10.138 2.641 1.00 83.88 101 GLN A C 1
ATOM 792 O O . GLN A 1 101 ? 16.293 9.128 2.879 1.00 83.88 101 GLN A O 1
ATOM 797 N N . GLU A 1 102 ? 18.002 10.495 3.386 1.00 81.25 102 GLU A N 1
ATOM 798 C CA . GLU A 1 102 ? 18.384 9.769 4.597 1.00 81.25 102 GLU A CA 1
ATOM 799 C C . GLU A 1 102 ? 17.206 9.695 5.579 1.00 81.25 102 GLU A C 1
ATOM 801 O O . GLU A 1 102 ? 16.563 10.704 5.878 1.00 81.25 102 GLU A O 1
ATOM 806 N N . PHE A 1 103 ? 16.914 8.495 6.075 1.00 83.06 103 PHE A N 1
ATOM 807 C CA . PHE A 1 103 ? 15.883 8.208 7.072 1.00 83.06 103 PHE A CA 1
ATOM 808 C C . PHE A 1 103 ? 16.430 7.160 8.052 1.00 83.06 103 PHE A C 1
ATOM 810 O O . PHE A 1 103 ? 17.386 6.455 7.733 1.00 83.06 103 PHE A O 1
ATOM 817 N N . GLY A 1 104 ? 15.851 7.047 9.248 1.00 78.25 104 GLY A N 1
ATOM 818 C CA . GLY A 1 104 ? 16.346 6.124 10.275 1.00 78.25 104 GLY A CA 1
ATOM 819 C C . GLY A 1 104 ? 17.243 6.811 11.307 1.00 78.25 104 GLY A C 1
ATOM 820 O O . GLY A 1 104 ? 16.863 7.851 11.837 1.00 78.25 104 GLY A O 1
ATOM 821 N N . ASN A 1 105 ? 18.391 6.215 11.653 1.00 78.31 105 ASN A N 1
ATOM 822 C CA . ASN A 1 105 ? 19.185 6.578 12.839 1.00 78.31 105 ASN A CA 1
ATOM 823 C C . ASN A 1 105 ? 19.488 8.084 12.955 1.00 78.31 105 ASN A C 1
ATOM 825 O O . ASN A 1 105 ? 20.354 8.618 12.272 1.00 78.31 105 ASN A O 1
ATOM 829 N N . GLY A 1 106 ? 18.774 8.762 13.859 1.00 77.62 106 GLY A N 1
ATOM 830 C CA . GLY A 1 106 ? 18.920 10.196 14.136 1.00 77.62 106 GLY A CA 1
ATOM 831 C C . GLY A 1 106 ? 18.218 11.129 13.140 1.00 77.62 106 GLY A C 1
ATOM 832 O O . GLY A 1 106 ? 17.972 12.291 13.472 1.00 77.62 106 GLY A O 1
ATOM 833 N N . ALA A 1 107 ? 17.825 10.635 11.965 1.00 82.06 107 ALA A N 1
ATOM 834 C CA . ALA A 1 107 ? 17.085 11.402 10.972 1.00 82.06 107 ALA A CA 1
ATOM 835 C C . ALA A 1 107 ? 15.597 11.495 11.352 1.00 82.06 107 ALA A C 1
ATOM 837 O O . ALA A 1 107 ? 14.937 10.495 11.627 1.00 82.06 107 ALA A O 1
ATOM 838 N N . ARG A 1 108 ? 15.029 12.708 11.317 1.00 80.38 108 ARG A N 1
ATOM 839 C CA . ARG A 1 108 ? 13.582 12.945 11.530 1.00 80.38 108 ARG A CA 1
ATOM 840 C C . ARG A 1 108 ? 12.760 12.894 10.239 1.00 80.38 108 ARG A C 1
ATOM 842 O O . ARG A 1 108 ? 11.621 13.351 10.203 1.00 80.38 108 ARG A O 1
ATOM 849 N N . ASN A 1 109 ? 13.355 12.367 9.180 1.00 82.31 109 ASN A N 1
ATOM 850 C CA . ASN A 1 109 ? 12.740 12.262 7.870 1.00 82.31 109 ASN A CA 1
ATOM 851 C C . ASN A 1 109 ? 11.772 11.068 7.815 1.00 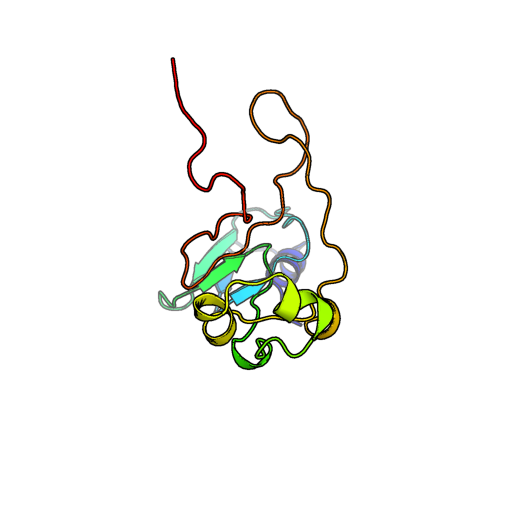82.31 109 ASN A C 1
ATOM 853 O O . ASN A 1 109 ? 12.061 10.030 8.417 1.00 82.31 109 ASN A O 1
ATOM 857 N N . PRO A 1 110 ? 10.638 11.181 7.097 1.00 79.00 110 PRO A N 1
ATOM 858 C CA . PRO A 1 110 ? 9.771 10.036 6.847 1.00 79.00 110 PRO A CA 1
ATOM 859 C C . PRO A 1 110 ? 10.522 8.948 6.071 1.00 79.00 110 PRO A C 1
ATOM 861 O O . PRO A 1 110 ? 11.452 9.242 5.316 1.00 79.00 110 PRO A O 1
ATOM 864 N N . ALA A 1 111 ? 10.098 7.695 6.255 1.00 80.19 111 ALA A N 1
ATOM 865 C CA . ALA A 1 111 ? 10.631 6.575 5.490 1.00 80.19 111 ALA A CA 1
ATOM 866 C C . ALA A 1 111 ? 10.431 6.792 3.982 1.00 80.19 111 ALA A C 1
ATOM 868 O O . ALA A 1 111 ? 9.449 7.406 3.550 1.00 80.19 111 ALA A O 1
ATOM 869 N N . GLN A 1 112 ? 11.380 6.287 3.196 1.00 81.94 112 GLN A N 1
ATOM 870 C CA . GLN A 1 112 ? 11.328 6.345 1.737 1.00 81.94 112 GLN A CA 1
ATOM 871 C C . GLN A 1 112 ? 10.184 5.480 1.187 1.00 81.94 112 GLN A C 1
ATOM 873 O O . GLN A 1 112 ? 9.656 4.607 1.876 1.00 81.94 112 GLN A O 1
ATOM 878 N N . ILE A 1 113 ? 9.807 5.711 -0.074 1.00 83.69 113 ILE A N 1
ATOM 879 C CA . ILE A 1 113 ? 8.855 4.838 -0.762 1.00 83.69 113 ILE A CA 1
ATOM 880 C C . ILE A 1 113 ? 9.464 3.444 -0.955 1.00 83.69 113 ILE A C 1
ATOM 882 O O . ILE A 1 113 ? 10.572 3.297 -1.466 1.00 83.69 113 ILE A O 1
ATOM 886 N N . GLU A 1 114 ? 8.710 2.419 -0.578 1.00 87.50 114 GLU A N 1
ATOM 887 C CA . GLU A 1 114 ? 9.092 1.021 -0.744 1.00 87.50 114 GLU A CA 1
ATOM 888 C C . GLU A 1 114 ? 8.096 0.315 -1.663 1.00 87.50 114 GLU A C 1
ATOM 890 O O . GLU A 1 114 ? 6.886 0.564 -1.628 1.00 87.50 114 GLU A O 1
ATOM 895 N N . VAL A 1 115 ? 8.604 -0.595 -2.490 1.00 89.62 115 VAL A N 1
ATOM 896 C CA . VAL A 1 115 ? 7.777 -1.442 -3.351 1.00 89.62 115 VAL A CA 1
ATOM 897 C C . VAL A 1 115 ? 7.796 -2.850 -2.785 1.00 89.62 115 VAL A C 1
ATOM 899 O O . VAL A 1 115 ? 8.859 -3.392 -2.513 1.00 89.62 115 VAL A O 1
ATOM 902 N N . PHE A 1 116 ? 6.626 -3.465 -2.645 1.00 91.44 116 PHE A N 1
ATOM 903 C CA . PHE A 1 116 ? 6.496 -4.847 -2.193 1.00 91.44 116 PHE A CA 1
ATOM 904 C C . PHE A 1 116 ? 5.887 -5.705 -3.299 1.00 91.44 116 PHE A C 1
ATOM 906 O O . PHE A 1 116 ? 4.903 -5.316 -3.930 1.00 91.44 116 PHE A O 1
ATOM 913 N N . TYR A 1 117 ? 6.429 -6.906 -3.492 1.00 90.62 117 TYR A N 1
ATOM 914 C CA . TYR A 1 117 ? 5.865 -7.928 -4.367 1.00 90.62 117 TYR A CA 1
ATOM 915 C C . TYR A 1 117 ? 5.536 -9.179 -3.551 1.00 90.62 117 TYR A C 1
ATOM 917 O O . TYR A 1 117 ? 6.412 -9.777 -2.929 1.00 90.62 117 TYR A O 1
ATOM 925 N N . ASN A 1 118 ? 4.256 -9.565 -3.520 1.00 87.00 118 ASN A N 1
ATOM 926 C CA . ASN A 1 118 ? 3.749 -10.687 -2.715 1.00 87.00 118 ASN A CA 1
ATOM 927 C C . ASN A 1 118 ? 4.189 -10.631 -1.238 1.00 87.00 118 ASN A C 1
ATOM 929 O O . ASN A 1 118 ? 4.581 -11.639 -0.654 1.00 87.00 118 ASN A O 1
ATOM 933 N N . GLY A 1 119 ? 4.153 -9.434 -0.645 1.00 86.44 119 GLY A N 1
ATOM 934 C CA . GLY A 1 119 ? 4.529 -9.206 0.754 1.00 86.44 119 GLY A CA 1
ATOM 935 C C . GLY A 1 119 ? 6.036 -9.181 1.025 1.00 86.44 119 GLY A C 1
ATOM 936 O O . GLY A 1 119 ? 6.426 -9.011 2.175 1.00 86.44 119 GLY A O 1
ATOM 937 N N . LYS A 1 120 ? 6.885 -9.320 -0.002 1.00 91.06 120 LYS A N 1
ATOM 938 C CA . LYS A 1 120 ? 8.342 -9.185 0.120 1.00 91.06 120 LYS A CA 1
ATOM 939 C C . LYS A 1 120 ? 8.789 -7.811 -0.385 1.00 91.06 120 LYS A C 1
ATOM 941 O O . LYS A 1 120 ? 8.352 -7.435 -1.477 1.00 91.06 120 LYS A O 1
ATOM 946 N N . PRO A 1 121 ? 9.624 -7.070 0.361 1.00 89.88 121 PRO A N 1
ATOM 947 C CA . PRO A 1 121 ? 10.160 -5.802 -0.116 1.00 89.88 121 PRO A CA 1
ATOM 948 C C . PRO A 1 121 ? 11.049 -6.035 -1.341 1.00 89.88 121 PRO A C 1
ATOM 950 O O . PRO A 1 121 ? 11.748 -7.045 -1.441 1.00 89.88 121 PRO A O 1
ATOM 953 N N . LEU A 1 122 ? 10.997 -5.102 -2.284 1.00 89.94 122 LEU A N 1
ATOM 954 C CA . LEU A 1 122 ? 11.944 -4.978 -3.379 1.00 89.94 122 LEU A CA 1
ATOM 955 C C . LEU A 1 122 ? 12.984 -3.923 -3.013 1.00 89.94 122 LEU A C 1
ATOM 957 O O . LEU A 1 122 ? 12.687 -2.957 -2.313 1.00 89.94 122 LEU A O 1
ATOM 961 N N . HIS A 1 123 ? 14.191 -4.092 -3.536 1.00 83.81 123 HIS A N 1
ATOM 962 C CA . HIS A 1 123 ? 15.267 -3.130 -3.354 1.00 83.81 123 HIS A CA 1
ATOM 963 C C . HIS A 1 123 ? 15.297 -2.141 -4.514 1.00 83.81 123 HIS A C 1
ATOM 965 O O . HIS A 1 123 ? 15.043 -2.505 -5.667 1.00 83.81 123 HIS A O 1
ATOM 971 N N . VAL A 1 124 ? 15.639 -0.890 -4.206 1.00 83.75 124 VAL A N 1
ATOM 972 C CA . VAL A 1 124 ? 16.030 0.073 -5.236 1.00 83.75 124 VAL A CA 1
ATOM 973 C C . VAL A 1 124 ? 17.246 -0.495 -5.967 1.00 83.75 124 VAL A C 1
ATOM 975 O O . VAL A 1 124 ? 18.155 -1.042 -5.344 1.00 83.75 124 VAL A O 1
ATOM 978 N N . ALA A 1 125 ? 17.243 -0.408 -7.297 1.00 82.25 125 ALA A N 1
ATOM 979 C CA . ALA A 1 125 ? 18.366 -0.875 -8.097 1.00 82.25 125 ALA A CA 1
ATOM 980 C C . ALA A 1 125 ? 19.635 -0.086 -7.732 1.00 82.25 125 ALA A C 1
ATOM 982 O O . ALA A 1 125 ? 19.617 1.144 -7.730 1.00 82.25 125 ALA A O 1
ATOM 983 N N . GLN A 1 126 ? 20.727 -0.797 -7.452 1.00 80.31 126 GLN A N 1
ATOM 984 C CA . GLN A 1 126 ? 22.018 -0.227 -7.067 1.00 80.31 126 GLN A CA 1
ATOM 985 C C . GLN A 1 126 ? 23.149 -0.857 -7.884 1.00 80.31 126 GLN A C 1
ATOM 987 O O . GLN A 1 126 ? 23.031 -1.995 -8.335 1.00 80.31 126 GLN A O 1
ATOM 992 N N . TRP A 1 127 ? 24.241 -0.118 -8.084 1.00 73.06 127 TRP A N 1
ATOM 993 C CA . TRP A 1 127 ? 25.462 -0.645 -8.689 1.00 73.06 127 TRP A CA 1
ATOM 994 C C . TRP A 1 127 ? 26.680 -0.287 -7.827 1.00 73.06 127 TRP A C 1
ATOM 996 O O 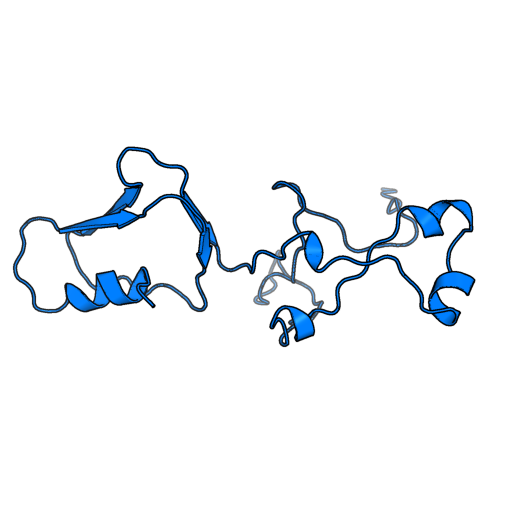. TRP A 1 127 ? 26.856 0.896 -7.530 1.00 73.06 127 TRP A O 1
ATOM 1006 N N . PRO A 1 128 ? 27.558 -1.251 -7.498 1.00 81.06 128 PRO A N 1
ATOM 1007 C CA . PRO A 1 128 ? 27.380 -2.699 -7.668 1.00 81.06 128 PRO A CA 1
ATOM 1008 C C . PRO A 1 128 ? 26.171 -3.234 -6.875 1.00 81.06 128 PRO A C 1
ATOM 1010 O O . PRO A 1 128 ? 25.734 -2.617 -5.908 1.00 81.06 128 PRO A O 1
ATOM 1013 N N . ASN A 1 129 ? 25.604 -4.370 -7.305 1.00 71.50 129 ASN A N 1
ATOM 1014 C CA . ASN A 1 129 ? 24.451 -4.987 -6.624 1.00 71.50 129 ASN A CA 1
ATOM 1015 C C . ASN A 1 129 ? 24.773 -5.366 -5.170 1.00 71.50 129 ASN A C 1
ATOM 1017 O O . ASN A 1 129 ? 23.893 -5.330 -4.312 1.00 71.50 129 ASN A O 1
ATOM 1021 N N . GLU A 1 130 ? 26.030 -5.726 -4.918 1.00 75.31 130 GLU A N 1
ATOM 1022 C CA . GLU A 1 130 ? 26.588 -5.966 -3.596 1.00 75.31 130 GLU A CA 1
ATOM 1023 C C . GLU A 1 130 ? 27.399 -4.730 -3.217 1.00 75.31 130 GLU A C 1
ATOM 1025 O O . GLU A 1 130 ? 28.388 -4.409 -3.880 1.00 75.31 130 GLU A O 1
ATOM 1030 N N . ALA A 1 131 ? 26.979 -4.018 -2.172 1.00 59.66 131 ALA A N 1
ATOM 1031 C CA . ALA A 1 131 ? 27.877 -3.075 -1.527 1.00 59.66 131 ALA A CA 1
ATOM 1032 C C . ALA A 1 131 ? 29.082 -3.880 -1.026 1.00 59.66 131 ALA A C 1
ATOM 1034 O O . ALA A 1 131 ? 28.908 -4.929 -0.405 1.00 59.66 131 ALA A O 1
ATOM 1035 N N . SER A 1 132 ? 30.301 -3.428 -1.311 1.00 54.25 132 SER A N 1
ATOM 1036 C CA . SER A 1 132 ? 31.475 -3.990 -0.658 1.00 54.25 132 SER A CA 1
ATOM 1037 C C . SER A 1 132 ? 31.408 -3.611 0.819 1.00 54.25 132 SER A C 1
ATOM 1039 O O . SER A 1 132 ? 31.912 -2.560 1.206 1.00 54.25 132 SER A O 1
ATOM 1041 N N . GLU A 1 133 ? 30.785 -4.444 1.648 1.00 52.47 133 GLU A N 1
ATOM 1042 C CA . GLU A 1 133 ? 31.157 -4.512 3.056 1.00 52.47 133 GLU A CA 1
ATOM 1043 C C . GLU A 1 133 ? 32.581 -5.074 3.089 1.00 52.47 133 GLU A C 1
ATOM 1045 O O . GLU A 1 133 ? 32.818 -6.281 3.108 1.00 52.47 133 GLU A O 1
ATOM 1050 N N . LYS A 1 134 ? 33.549 -4.167 2.966 1.00 43.66 134 LYS A N 1
ATOM 1051 C CA . LYS A 1 134 ? 34.891 -4.377 3.478 1.00 43.66 134 LYS A CA 1
ATOM 1052 C C . LYS A 1 134 ? 35.065 -3.442 4.665 1.00 43.66 134 LYS A C 1
ATOM 1054 O O . LYS A 1 134 ? 35.123 -2.230 4.472 1.00 43.66 134 LYS A O 1
ATOM 1059 N N . ASP A 1 135 ? 35.171 -4.114 5.808 1.00 38.06 135 ASP A N 1
ATOM 1060 C CA . ASP A 1 135 ? 35.756 -3.726 7.095 1.00 38.06 135 ASP A CA 1
ATOM 1061 C C . ASP A 1 135 ? 34.933 -2.821 8.028 1.00 38.06 135 ASP A C 1
ATOM 1063 O O . ASP A 1 135 ? 34.680 -1.639 7.707 1.00 38.06 135 ASP A O 1
#

Foldseek 3Di:
DDAPLNVQVVCVPPDDPAAEAEDEADEHEDCDDRDNPDPRYDYYHDPPHHYHYDPDDDDDPVQWDQDPDPVVCVVDDPVCRVVDTDGDCVVSPRPPQDDPDDDDDVDPDDDHDWDDDPNHTDDDDDPPPDDPPDD

pLDDT: mean 88.42, std 9.91, range [38.06, 97.12]

Secondary structure (DSSP, 8-state):
---HHHHHHHTTT---S-EEEEEPSEEEE-SS------SSEEEEEGGG--EEEESS----GGG-EE---HHHHHHS-TTTTTT-EE--GGGGT----------BTTB-SPPPP--EETTEEPPPP-SSSS-----

Organism: Dreissena polymorpha (NCBI:txid45954)

Sequence (135 aa):
MKTIQHAITSLKGAQYSTAYIELLKGHHDLAATLQINVSNVVKRSYQRQAVNVTGGKPIESRYFKHITDHDVLAKLPSNARKHIRVVHLPDVGITNYGTIQEFGNGARNPAQIEVFYNGKPLHVAQWPNEASEKD